Protein AF-A0A8S0VDL9-F1 (afdb_monomer_lite)

pLDDT: mean 71.99, std 11.85, range [47.12, 96.5]

Organism: NCBI:txid158383

Secondary structure (DSSP, 8-state):
--HHHHHHHHHHHHHHTS----HHHHHHHHHHHHHHHHHTS-GGGG-----PPPPTHHHHS--HHHHHHHHHHHHHHHHHHHHHHHHHHHHHHHHHHHSPTTTT--PPPPHHHHHHHHHS----TTT-TTTGGG-B-TTS-B----

Foldseek 3Di:
DPPPVVVVVVVVVVVVVPPPDDPVNVVVVVVVVVVVVVVPPDCVVVCPDDPDPDPVVVVVPCDPVNVVVVVVVVVVVVVVVVVVVVVVVVVVVVCVVPDDPPVPDDDDADPVNVVVVVVPDDDDLCRDPVSQQVDADPVRDRDDDD

Radius of gyration: 50.24 Å; chains: 1; bounding box: 66×42×141 Å

Sequence (146 aa):
MQFFCRTLLQIFRQLHTVSRDGPSDTLKRKISSLEKKRKSKSPRKNQLFVEVPEPGTYLDTATMPMILTAVGVALFAKLLMMLDESKSQEMIERKIKNAPAGQGTVRMLTREEWEEIQEVRPRTPFESKLARPNARIRTGEPLHLT

Structure (mmCIF, N/CA/C/O backbone):
data_AF-A0A8S0VDL9-F1
#
_entry.id   AF-A0A8S0VDL9-F1
#
loop_
_atom_site.group_PDB
_atom_site.id
_atom_site.type_symbol
_atom_site.label_atom_id
_atom_site.label_alt_id
_atom_site.label_comp_id
_atom_site.label_asym_id
_atom_site.label_entity_id
_atom_site.label_seq_id
_atom_site.pdbx_PDB_ins_code
_atom_site.Cartn_x
_atom_site.Cartn_y
_atom_site.Cartn_z
_atom_site.occupancy
_atom_site.B_iso_or_equiv
_atom_site.auth_seq_id
_atom_site.auth_comp_id
_atom_site.auth_asym_id
_atom_site.auth_atom_id
_atom_site.pdbx_PDB_model_num
ATOM 1 N N . MET A 1 1 ? 3.893 21.429 -111.024 1.00 50.75 1 MET A N 1
ATOM 2 C CA . MET A 1 1 ? 3.968 20.328 -110.032 1.00 50.75 1 MET A CA 1
ATOM 3 C C . MET A 1 1 ? 5.058 19.307 -110.405 1.00 50.75 1 MET A C 1
ATOM 5 O O . MET A 1 1 ? 4.749 18.176 -110.734 1.00 50.75 1 MET A O 1
ATOM 9 N N . GLN A 1 2 ? 6.346 19.671 -110.383 1.00 50.22 2 GLN A N 1
ATOM 10 C CA . GLN A 1 2 ? 7.444 18.702 -110.625 1.00 50.22 2 GLN A CA 1
ATOM 11 C C . GLN A 1 2 ? 8.588 1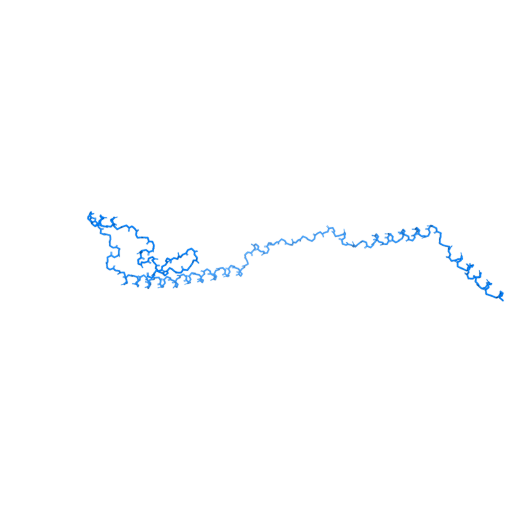8.790 -109.602 1.00 50.22 2 GLN A C 1
ATOM 13 O O . GLN A 1 2 ? 9.364 17.849 -109.471 1.00 50.22 2 GLN A O 1
ATOM 18 N N . PHE A 1 3 ? 8.659 19.865 -108.811 1.00 48.47 3 PHE A N 1
ATOM 19 C CA . PHE A 1 3 ? 9.719 20.041 -107.815 1.00 48.47 3 PHE A CA 1
ATOM 20 C C . PHE A 1 3 ? 9.444 19.337 -106.477 1.00 48.47 3 PHE A C 1
ATOM 22 O O . PHE A 1 3 ? 10.386 18.916 -105.823 1.00 48.47 3 PHE A O 1
ATOM 29 N N . PHE A 1 4 ? 8.181 19.120 -106.094 1.00 51.50 4 PHE A N 1
ATOM 30 C CA . PHE A 1 4 ? 7.845 18.565 -104.772 1.00 51.50 4 PHE A CA 1
ATOM 31 C C . PHE A 1 4 ? 8.066 17.040 -104.660 1.00 51.50 4 PHE A C 1
ATOM 33 O O . PHE A 1 4 ? 8.438 16.537 -103.603 1.00 51.50 4 PHE A O 1
ATOM 40 N N . CYS A 1 5 ? 7.909 16.291 -105.760 1.00 57.47 5 CYS A N 1
ATOM 41 C CA . CYS A 1 5 ? 8.105 14.833 -105.759 1.00 57.47 5 CYS A CA 1
ATOM 42 C C . CYS A 1 5 ? 9.583 14.423 -105.640 1.00 57.47 5 CYS A C 1
ATOM 44 O O . CYS A 1 5 ? 9.886 13.407 -105.019 1.00 57.47 5 CYS A O 1
ATOM 46 N N . ARG A 1 6 ? 10.519 15.212 -106.187 1.00 58.81 6 ARG A N 1
ATOM 47 C CA . ARG A 1 6 ? 11.960 14.910 -106.103 1.00 58.81 6 ARG A CA 1
ATOM 48 C C . ARG A 1 6 ? 12.505 15.054 -104.681 1.00 58.81 6 ARG A C 1
ATOM 50 O O . ARG A 1 6 ? 13.302 14.221 -104.256 1.00 58.81 6 ARG A O 1
ATOM 57 N N . THR A 1 7 ? 12.040 16.056 -103.941 1.00 59.84 7 THR A N 1
ATOM 58 C CA . THR A 1 7 ? 12.491 16.324 -102.568 1.00 59.84 7 THR A CA 1
ATOM 59 C C . THR A 1 7 ? 11.991 15.259 -101.593 1.00 59.84 7 THR A C 1
ATOM 61 O O . THR A 1 7 ? 12.760 14.767 -100.772 1.00 59.84 7 THR A O 1
ATOM 64 N N . LEU A 1 8 ? 10.737 14.814 -101.735 1.00 60.28 8 LEU A N 1
ATOM 65 C CA . LEU A 1 8 ? 10.181 13.726 -100.921 1.00 60.28 8 LEU A CA 1
ATOM 66 C C . LEU A 1 8 ? 10.899 12.387 -101.161 1.00 60.28 8 LEU A C 1
ATOM 68 O O . LEU A 1 8 ? 11.224 11.685 -100.205 1.00 60.28 8 LEU A O 1
ATOM 72 N N . LEU A 1 9 ? 11.234 12.058 -102.413 1.00 60.62 9 LEU A N 1
ATOM 73 C CA . LEU A 1 9 ? 11.978 10.834 -102.746 1.00 60.62 9 LEU A CA 1
ATOM 74 C C . LEU A 1 9 ? 13.421 10.827 -102.203 1.00 60.62 9 LEU A C 1
ATOM 76 O O . LEU A 1 9 ? 13.942 9.761 -101.870 1.00 60.62 9 LEU A O 1
ATOM 80 N N . GLN A 1 10 ? 14.071 11.989 -102.070 1.00 60.38 10 GLN A N 1
ATOM 81 C CA . GLN A 1 10 ? 15.399 12.082 -101.448 1.00 60.38 10 GLN A CA 1
ATOM 82 C C . GLN A 1 10 ? 15.358 11.900 -99.926 1.00 60.38 10 GLN A C 1
ATOM 84 O O . GLN A 1 10 ? 16.234 11.228 -99.380 1.00 60.38 10 GLN A O 1
ATOM 89 N N . ILE A 1 11 ? 14.327 12.420 -99.251 1.00 61.84 11 ILE A N 1
ATOM 90 C CA . ILE A 1 11 ? 14.151 12.256 -97.798 1.00 61.84 11 ILE A CA 1
ATOM 91 C C . ILE A 1 11 ? 13.887 10.784 -97.454 1.00 61.84 11 ILE A C 1
ATOM 93 O O . ILE A 1 11 ? 14.513 10.241 -96.544 1.00 61.84 11 ILE A O 1
ATOM 97 N N . PHE A 1 12 ? 13.048 10.095 -98.236 1.00 59.09 12 PHE A N 1
ATOM 98 C CA . PHE A 1 12 ? 12.828 8.656 -98.059 1.00 59.09 12 PHE A CA 1
ATOM 99 C C . PHE A 1 12 ? 14.113 7.841 -98.272 1.00 59.09 12 PHE A C 1
ATOM 101 O O . PHE A 1 12 ? 14.412 6.958 -97.469 1.00 59.09 12 PHE A O 1
ATOM 108 N N . ARG A 1 13 ? 14.937 8.163 -99.283 1.00 58.22 13 ARG A N 1
ATOM 109 C CA . ARG A 1 13 ? 16.234 7.481 -99.472 1.00 58.22 13 ARG A CA 1
ATOM 110 C C . ARG A 1 13 ? 17.203 7.711 -98.312 1.00 58.22 13 ARG A C 1
ATOM 112 O O . ARG A 1 13 ? 17.914 6.774 -97.967 1.00 58.22 13 ARG A O 1
ATOM 119 N N . GLN A 1 14 ? 17.225 8.892 -97.691 1.00 58.00 14 GLN A N 1
ATOM 120 C CA . GLN A 1 14 ? 18.084 9.129 -96.525 1.00 58.00 14 GLN A CA 1
ATOM 121 C C . GLN A 1 14 ? 17.616 8.357 -95.285 1.00 58.00 14 GLN A C 1
ATOM 123 O O . GLN A 1 14 ? 18.445 7.766 -94.594 1.00 58.00 14 GLN A O 1
ATOM 128 N N . LEU A 1 15 ? 16.307 8.259 -95.042 1.00 52.91 15 LEU A N 1
ATOM 129 C CA . LEU A 1 15 ? 15.773 7.493 -93.908 1.00 52.91 15 LEU A CA 1
ATOM 130 C C . LEU A 1 15 ? 16.071 5.988 -94.020 1.00 52.91 15 LEU A C 1
ATOM 132 O O . LEU A 1 15 ? 16.383 5.347 -93.018 1.00 52.91 15 LEU A O 1
ATOM 136 N N . HIS A 1 16 ? 16.093 5.433 -95.235 1.00 47.12 16 HIS A N 1
ATOM 137 C CA . HIS A 1 16 ? 16.487 4.037 -95.458 1.00 47.12 16 HIS A CA 1
ATOM 138 C C . HIS A 1 16 ? 17.986 3.762 -95.242 1.00 47.12 16 HIS A C 1
ATOM 140 O O . HIS A 1 16 ? 18.362 2.607 -95.060 1.00 47.12 16 HIS A O 1
ATOM 146 N N . THR A 1 17 ? 18.844 4.789 -95.200 1.00 48.72 17 THR A N 1
ATOM 147 C CA . THR A 1 17 ? 20.278 4.617 -94.884 1.00 48.72 17 THR A CA 1
ATOM 148 C C . THR A 1 17 ? 20.595 4.636 -93.386 1.00 48.72 17 THR A C 1
ATOM 150 O O . THR A 1 17 ? 21.709 4.290 -93.002 1.00 48.72 17 THR A O 1
ATOM 153 N N . VAL A 1 18 ? 19.622 4.979 -92.530 1.00 50.47 18 VAL A N 1
ATOM 154 C CA . VAL A 1 18 ? 19.793 5.059 -91.064 1.00 50.47 18 VAL A CA 1
ATOM 155 C C . VAL A 1 18 ? 19.486 3.726 -90.361 1.00 50.47 18 VAL A C 1
ATOM 157 O O . VAL A 1 18 ? 19.891 3.515 -89.221 1.00 50.47 18 VAL A O 1
ATOM 160 N N . SER A 1 19 ? 18.841 2.771 -91.036 1.00 50.22 19 SER A N 1
ATOM 161 C CA . SER A 1 19 ? 18.600 1.431 -90.486 1.00 50.22 19 SER A CA 1
ATOM 162 C C . SER A 1 19 ? 19.747 0.484 -90.848 1.00 50.22 19 SER A C 1
ATOM 164 O O . SER A 1 19 ? 19.644 -0.341 -91.753 1.00 50.22 19 SER A O 1
ATOM 166 N N . ARG A 1 20 ? 20.884 0.636 -90.164 1.00 52.47 20 ARG A N 1
ATOM 167 C CA . ARG A 1 20 ? 22.026 -0.283 -90.285 1.00 52.47 20 ARG A CA 1
ATOM 168 C C . ARG A 1 20 ? 22.544 -0.725 -88.917 1.00 52.47 20 ARG A C 1
ATOM 170 O O . ARG A 1 20 ? 23.744 -0.762 -88.703 1.00 52.47 20 ARG A O 1
ATOM 177 N N . ASP A 1 21 ? 21.635 -1.077 -88.011 1.00 56.00 21 ASP A N 1
ATOM 178 C CA . ASP A 1 21 ? 21.977 -1.870 -86.826 1.00 56.00 21 ASP A CA 1
ATOM 179 C C . ASP A 1 21 ? 21.585 -3.325 -87.095 1.00 56.00 21 ASP A C 1
ATOM 181 O O . ASP A 1 21 ? 20.405 -3.668 -87.200 1.00 56.00 21 ASP A O 1
ATOM 185 N N . GLY A 1 22 ? 22.589 -4.187 -87.255 1.00 61.22 22 GLY A N 1
ATOM 186 C CA . GLY A 1 22 ? 22.376 -5.617 -87.435 1.00 61.22 22 GLY A CA 1
ATOM 187 C C . GLY A 1 22 ? 21.830 -6.265 -86.155 1.00 61.22 22 GLY A C 1
ATOM 188 O O . GLY A 1 22 ? 22.089 -5.787 -85.044 1.00 61.22 22 GLY A O 1
ATOM 189 N N . PRO A 1 23 ? 21.120 -7.404 -86.256 1.00 58.34 23 PRO A N 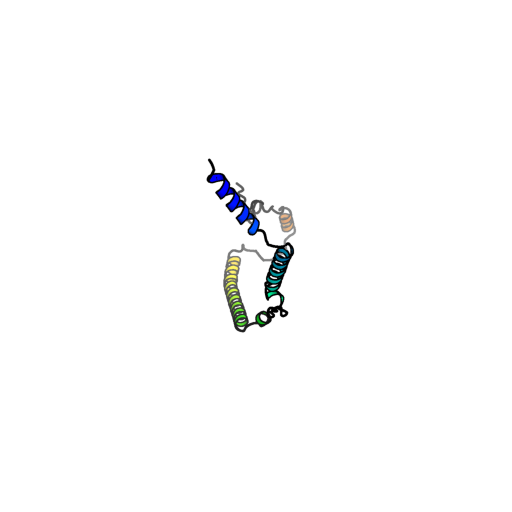1
ATOM 190 C CA . PRO A 1 23 ? 20.592 -8.121 -85.092 1.00 58.34 23 PRO A CA 1
ATOM 191 C C . PRO A 1 23 ? 21.678 -8.486 -84.058 1.00 58.34 23 PRO A C 1
ATOM 193 O O . PRO A 1 23 ? 21.376 -8.607 -82.871 1.00 58.34 23 PRO A O 1
ATOM 196 N N . SER A 1 24 ? 22.953 -8.575 -84.464 1.00 66.06 24 SER A N 1
ATOM 197 C CA . SER A 1 24 ? 24.092 -8.809 -83.566 1.00 66.06 24 SER A CA 1
ATOM 198 C C . SER A 1 24 ? 24.391 -7.650 -82.617 1.00 66.06 24 SER A C 1
ATOM 200 O O . SER A 1 24 ? 24.791 -7.885 -81.476 1.00 66.06 24 SER A O 1
ATOM 202 N N . ASP A 1 25 ? 24.213 -6.405 -83.053 1.00 71.06 25 ASP A N 1
ATOM 203 C CA . ASP A 1 25 ? 24.665 -5.239 -82.287 1.00 71.06 25 ASP A CA 1
ATOM 204 C C . ASP A 1 25 ? 23.659 -4.877 -81.197 1.00 71.06 25 ASP A C 1
ATOM 206 O O . ASP A 1 25 ? 24.035 -4.545 -80.068 1.00 71.06 25 ASP A O 1
ATOM 210 N N . THR A 1 26 ? 22.371 -5.107 -81.466 1.00 76.00 26 THR A N 1
ATOM 211 C CA . THR A 1 26 ? 21.320 -5.048 -80.443 1.00 76.00 26 THR A CA 1
ATOM 212 C C . THR A 1 26 ? 21.533 -6.105 -79.351 1.00 76.00 26 THR A C 1
ATOM 214 O O . THR A 1 26 ? 21.381 -5.805 -78.163 1.00 76.00 26 THR A O 1
ATOM 217 N N . LEU A 1 27 ? 21.972 -7.316 -79.721 1.00 76.81 27 LEU A N 1
ATOM 218 C CA . LEU A 1 27 ? 22.275 -8.393 -78.779 1.00 76.81 27 LEU A CA 1
ATOM 219 C C . LEU A 1 27 ? 23.502 -8.058 -77.918 1.00 76.81 27 LEU A C 1
ATOM 221 O O . LEU A 1 27 ? 23.435 -8.152 -76.691 1.00 76.81 27 LEU A O 1
ATOM 225 N N . LYS A 1 28 ? 24.595 -7.582 -78.531 1.00 80.00 28 LYS A N 1
ATOM 226 C CA . LYS A 1 28 ? 25.804 -7.123 -77.818 1.00 80.00 28 LYS A CA 1
ATOM 227 C C . LYS A 1 28 ? 25.491 -5.986 -76.841 1.00 80.00 28 LYS A C 1
ATOM 229 O O . LYS A 1 28 ? 25.976 -5.972 -75.704 1.00 80.00 28 LYS A O 1
ATOM 234 N N . ARG A 1 29 ? 24.612 -5.059 -77.234 1.00 81.00 29 ARG A N 1
ATOM 235 C CA . ARG A 1 29 ? 24.129 -3.978 -76.364 1.00 81.00 29 ARG A CA 1
ATOM 236 C C . ARG A 1 29 ? 23.306 -4.502 -75.182 1.00 81.00 29 ARG A C 1
ATOM 238 O O . ARG A 1 29 ? 23.459 -4.010 -74.064 1.00 81.00 29 ARG A O 1
ATOM 245 N N . LYS A 1 30 ? 22.481 -5.537 -75.376 1.00 82.81 30 LYS A N 1
ATOM 246 C CA . LYS A 1 30 ? 21.750 -6.174 -74.268 1.00 82.81 30 LYS A CA 1
ATOM 247 C C . LYS A 1 30 ? 22.674 -6.940 -73.323 1.00 82.81 30 LYS A C 1
ATOM 249 O O . LYS A 1 30 ? 22.539 -6.771 -72.112 1.00 82.81 30 LYS A O 1
ATOM 254 N N . ILE A 1 31 ? 23.641 -7.695 -73.846 1.00 84.88 31 ILE A N 1
ATOM 255 C CA . ILE A 1 31 ? 24.620 -8.440 -73.036 1.00 84.88 31 ILE A CA 1
ATOM 256 C C . ILE A 1 31 ? 25.424 -7.481 -72.149 1.00 84.88 31 ILE A C 1
ATOM 258 O O . ILE A 1 31 ? 25.465 -7.664 -70.934 1.00 84.88 31 ILE A O 1
ATOM 262 N N . SER A 1 32 ? 25.962 -6.396 -72.715 1.00 79.56 32 SER A N 1
ATOM 263 C CA . SER A 1 32 ? 26.704 -5.387 -71.941 1.00 79.56 32 SER A CA 1
ATOM 264 C C . SER A 1 32 ? 25.840 -4.676 -70.887 1.00 79.56 32 SER A C 1
ATOM 266 O O . SER A 1 32 ? 26.316 -4.385 -69.787 1.00 79.56 32 SER A O 1
ATOM 268 N N . SER A 1 33 ? 24.551 -4.440 -71.161 1.00 78.06 33 SER A N 1
ATOM 269 C CA . SER A 1 33 ? 23.625 -3.882 -70.163 1.00 78.06 33 SER A CA 1
ATOM 270 C C . SER A 1 33 ? 23.351 -4.840 -68.994 1.00 78.06 33 SER A C 1
ATOM 272 O O . SER A 1 33 ? 23.277 -4.406 -67.841 1.00 78.06 33 SER A O 1
ATOM 274 N N . LEU A 1 34 ? 23.243 -6.144 -69.271 1.00 81.12 34 LEU A N 1
ATOM 275 C CA . LEU A 1 34 ? 23.039 -7.176 -68.255 1.00 81.12 34 LEU A CA 1
ATOM 276 C C . LEU A 1 34 ? 24.303 -7.383 -67.419 1.00 81.12 34 LEU A C 1
ATOM 278 O O . LEU A 1 34 ? 24.214 -7.525 -66.200 1.00 81.12 34 LEU A O 1
ATOM 282 N N . GLU A 1 35 ? 25.478 -7.326 -68.045 1.00 77.00 35 GLU A N 1
ATOM 283 C CA . GLU A 1 35 ? 26.761 -7.415 -67.353 1.00 77.00 35 GLU A CA 1
ATOM 284 C C . GLU A 1 35 ? 26.984 -6.219 -66.413 1.00 77.00 35 GLU A C 1
ATOM 286 O O . GLU A 1 35 ? 27.361 -6.410 -65.256 1.00 77.00 35 GLU A O 1
ATOM 291 N N . LYS A 1 36 ? 26.652 -4.992 -66.845 1.00 77.69 36 LYS A N 1
ATOM 292 C CA . LYS A 1 36 ? 26.689 -3.796 -65.981 1.00 77.69 36 LYS A CA 1
ATOM 293 C C . LYS A 1 36 ? 25.736 -3.907 -64.787 1.00 77.69 36 LYS A C 1
ATOM 295 O O . LYS A 1 36 ? 26.145 -3.622 -63.665 1.00 77.69 36 LYS A O 1
ATOM 300 N N . LYS A 1 37 ? 24.504 -4.391 -64.994 1.00 73.62 37 LYS A N 1
ATOM 301 C CA . LYS A 1 37 ? 23.545 -4.646 -63.898 1.00 73.62 37 LYS A CA 1
ATOM 302 C C . LYS A 1 37 ? 24.013 -5.743 -62.940 1.00 73.62 37 LYS A C 1
ATOM 304 O O . LYS A 1 37 ? 23.700 -5.703 -61.753 1.00 73.62 37 LYS A O 1
ATOM 309 N N . ARG A 1 38 ? 24.757 -6.738 -63.437 1.00 66.69 38 ARG A N 1
ATOM 310 C CA . ARG A 1 38 ? 25.339 -7.797 -62.602 1.00 66.69 38 ARG A CA 1
ATOM 311 C C . ARG A 1 38 ? 26.506 -7.264 -61.764 1.00 66.69 38 ARG A C 1
ATOM 313 O O . ARG A 1 38 ? 26.584 -7.611 -60.591 1.00 66.69 38 ARG A O 1
ATOM 320 N N . LYS A 1 39 ? 27.344 -6.384 -62.327 1.00 64.69 39 LYS A N 1
ATOM 321 C CA . LYS A 1 39 ? 28.452 -5.712 -61.620 1.00 64.69 39 LYS A CA 1
ATOM 322 C C . LYS A 1 39 ? 27.981 -4.656 -60.610 1.00 64.69 39 LYS A C 1
ATOM 324 O O . LYS A 1 39 ? 28.685 -4.407 -59.643 1.00 64.69 39 LYS A O 1
ATOM 329 N N . SER A 1 40 ? 26.786 -4.082 -60.779 1.00 61.03 40 SER A N 1
ATOM 330 C CA . SER A 1 40 ? 26.204 -3.116 -59.831 1.00 61.03 40 SER A CA 1
ATOM 331 C C . SER A 1 40 ? 25.437 -3.753 -58.662 1.00 61.03 40 SER A C 1
ATOM 333 O O . SER A 1 40 ? 24.796 -3.032 -57.895 1.00 61.03 40 SER A O 1
ATOM 335 N N . LYS A 1 41 ? 25.440 -5.089 -58.510 1.00 60.22 41 LYS A N 1
ATOM 336 C CA . LYS A 1 41 ? 24.900 -5.722 -57.297 1.00 60.22 41 LYS A CA 1
ATOM 337 C C . LYS A 1 41 ? 25.786 -5.324 -56.114 1.00 60.22 41 LYS A C 1
ATOM 339 O O . LYS A 1 41 ? 26.965 -5.642 -56.073 1.00 60.22 41 LYS A O 1
ATOM 344 N N . SER A 1 42 ? 25.175 -4.596 -55.185 1.00 56.31 42 SER A N 1
ATOM 345 C CA . SER A 1 42 ? 25.785 -3.935 -54.031 1.00 56.31 42 SER A CA 1
ATOM 346 C C . SER A 1 42 ? 26.809 -4.791 -53.262 1.00 56.31 42 SER A C 1
ATOM 348 O O . SER A 1 42 ? 26.510 -5.958 -52.982 1.00 56.31 42 SER A O 1
ATOM 350 N N . PRO A 1 43 ? 27.914 -4.195 -52.768 1.00 59.81 43 PRO A N 1
ATOM 351 C CA . PRO A 1 43 ? 28.919 -4.869 -51.934 1.00 59.81 43 PRO A CA 1
ATOM 352 C C . PRO A 1 43 ? 28.374 -5.380 -50.588 1.00 59.81 43 PRO A C 1
ATOM 354 O O . PRO A 1 43 ? 29.034 -6.174 -49.926 1.00 59.81 43 PRO A O 1
ATOM 357 N N . ARG A 1 44 ? 27.140 -5.008 -50.208 1.00 56.34 44 ARG A N 1
ATOM 358 C CA . ARG A 1 44 ? 26.422 -5.520 -49.023 1.00 56.34 44 ARG A CA 1
ATOM 359 C C . ARG A 1 44 ? 26.322 -7.047 -48.951 1.00 56.34 44 ARG A C 1
ATOM 361 O O . ARG A 1 44 ? 26.132 -7.575 -47.868 1.00 56.34 44 ARG A O 1
ATOM 368 N N . LYS A 1 45 ? 26.439 -7.762 -50.076 1.00 56.03 45 LYS A N 1
ATOM 369 C CA . LYS A 1 45 ? 26.398 -9.237 -50.093 1.00 56.03 45 LYS A CA 1
ATOM 370 C C . LYS A 1 45 ? 27.745 -9.905 -49.790 1.00 56.03 45 LYS A C 1
ATOM 372 O O . LYS A 1 45 ? 27.774 -11.120 -49.660 1.00 56.03 45 LYS A O 1
ATOM 377 N N . ASN A 1 46 ? 28.821 -9.126 -49.657 1.00 54.81 46 ASN A N 1
ATOM 378 C CA . ASN A 1 46 ? 30.168 -9.610 -49.333 1.00 54.81 46 ASN A CA 1
ATOM 379 C C . ASN A 1 46 ? 30.563 -9.330 -47.871 1.00 54.81 46 ASN A C 1
ATOM 381 O O . ASN A 1 46 ? 31.740 -9.399 -47.528 1.00 54.81 46 ASN A O 1
ATOM 385 N N . GLN A 1 47 ? 29.605 -9.000 -47.002 1.00 62.31 47 GLN A N 1
ATOM 386 C CA . GLN A 1 47 ? 29.852 -8.919 -45.564 1.00 62.31 47 GLN A CA 1
ATOM 387 C C . GLN A 1 47 ? 29.757 -10.337 -44.985 1.00 62.31 47 GLN A C 1
ATOM 389 O O . GLN A 1 47 ? 28.694 -10.789 -44.580 1.00 62.31 47 GLN A O 1
ATOM 394 N N . LEU A 1 48 ? 30.878 -11.063 -45.021 1.00 61.34 48 LEU A N 1
ATOM 395 C CA . LEU A 1 48 ? 31.046 -12.379 -44.382 1.00 61.34 48 LEU A CA 1
ATOM 396 C C . LEU A 1 48 ? 31.083 -12.298 -42.845 1.00 61.34 48 LEU A C 1
ATOM 398 O O . LEU A 1 48 ? 31.048 -13.325 -42.176 1.00 61.34 48 LEU A O 1
ATOM 402 N N . PHE A 1 49 ? 31.119 -11.087 -42.292 1.00 63.66 49 PHE A N 1
ATOM 403 C CA . PHE A 1 49 ? 31.026 -10.830 -40.863 1.00 63.66 49 PHE A CA 1
ATOM 404 C C . PHE A 1 49 ? 29.654 -10.233 -40.570 1.00 63.66 49 PHE A C 1
ATOM 406 O O . PHE A 1 49 ? 29.373 -9.087 -40.920 1.00 63.66 49 PHE A O 1
ATOM 413 N N . VAL A 1 50 ? 28.786 -11.045 -39.969 1.00 70.75 50 VAL A N 1
ATOM 414 C CA . VAL A 1 50 ? 27.593 -10.551 -39.281 1.00 70.75 50 VAL A CA 1
ATOM 415 C C . VAL A 1 50 ? 28.095 -9.886 -38.005 1.00 70.75 50 VAL A C 1
ATOM 417 O O . VAL A 1 50 ? 28.773 -10.532 -37.209 1.00 70.75 50 VAL A O 1
ATOM 420 N N . GLU A 1 51 ? 27.815 -8.598 -37.839 1.00 65.88 51 GLU A N 1
ATOM 421 C CA . GLU A 1 51 ? 28.104 -7.864 -36.608 1.00 65.88 51 GLU A CA 1
ATOM 422 C C . GLU A 1 51 ? 27.289 -8.508 -35.480 1.00 65.88 51 GLU A C 1
ATOM 424 O O . GLU A 1 51 ? 26.060 -8.419 -35.447 1.00 65.88 51 GLU A O 1
ATOM 429 N N . VAL A 1 52 ? 27.966 -9.280 -34.628 1.00 69.69 52 VAL A N 1
ATOM 430 C CA . VAL A 1 52 ? 27.338 -9.923 -33.475 1.00 69.69 52 VAL A CA 1
ATOM 431 C C . VAL A 1 52 ? 27.117 -8.829 -32.433 1.00 69.69 52 VAL A C 1
ATOM 433 O O . VAL A 1 52 ? 28.096 -8.191 -32.043 1.00 69.69 52 VAL A O 1
ATOM 436 N N . PRO A 1 53 ? 25.870 -8.583 -31.992 1.00 72.25 53 PRO A N 1
ATOM 437 C CA . PRO A 1 53 ? 25.614 -7.604 -30.946 1.00 72.25 53 PRO A CA 1
ATOM 438 C C . PRO A 1 53 ? 26.376 -8.012 -29.685 1.00 72.25 53 PRO A C 1
ATOM 440 O O . PRO A 1 53 ? 26.336 -9.179 -29.287 1.00 72.25 53 PRO A O 1
ATOM 443 N N . GLU A 1 54 ? 27.092 -7.059 -29.085 1.00 71.00 54 GLU A N 1
ATOM 444 C CA . GLU A 1 54 ? 27.850 -7.308 -27.862 1.00 71.00 54 GLU A CA 1
ATOM 445 C C . GLU A 1 54 ? 26.927 -7.907 -26.788 1.00 71.00 54 GLU A C 1
ATOM 447 O O . GLU A 1 54 ? 25.796 -7.433 -26.610 1.00 71.00 54 GLU A O 1
ATOM 452 N N . PRO A 1 55 ? 27.355 -8.977 -26.093 1.00 69.00 55 PRO A N 1
ATOM 453 C CA . PRO A 1 55 ? 26.525 -9.603 -25.079 1.00 69.00 55 PRO A CA 1
ATOM 454 C C . PRO A 1 55 ? 26.255 -8.585 -23.966 1.00 69.00 55 PRO A C 1
ATOM 456 O O . PRO A 1 55 ? 27.162 -7.883 -23.526 1.00 69.00 55 PRO A O 1
ATOM 459 N N . GLY A 1 56 ? 25.011 -8.515 -23.489 1.00 65.69 56 GLY A N 1
ATOM 460 C CA . GLY A 1 56 ? 24.564 -7.596 -22.435 1.00 65.69 56 GLY A CA 1
ATOM 461 C C . GLY A 1 56 ? 25.162 -7.860 -21.047 1.00 65.69 56 GLY A C 1
ATOM 462 O O . GLY A 1 56 ? 24.525 -7.538 -20.054 1.00 65.69 56 GLY A O 1
ATOM 463 N N . THR A 1 57 ? 26.373 -8.414 -20.952 1.00 62.66 57 THR A N 1
ATOM 464 C CA . THR A 1 57 ? 27.112 -8.690 -19.707 1.00 62.66 57 THR A CA 1
ATOM 465 C C . THR A 1 57 ? 27.345 -7.436 -18.860 1.00 62.66 57 THR A C 1
ATOM 467 O O . THR A 1 57 ? 27.550 -7.533 -17.650 1.00 62.66 57 THR A O 1
ATOM 470 N N . TYR A 1 58 ? 27.253 -6.246 -19.464 1.00 59.84 58 TYR A N 1
ATOM 471 C CA . TYR A 1 58 ? 27.211 -4.969 -18.749 1.00 59.84 58 TYR A CA 1
ATOM 472 C C . TYR A 1 58 ? 25.972 -4.823 -17.843 1.00 59.84 58 TYR A C 1
ATOM 474 O O . TYR A 1 58 ? 26.062 -4.203 -16.787 1.00 59.84 58 TYR A O 1
ATOM 482 N N . LEU A 1 59 ? 24.834 -5.419 -18.217 1.00 62.16 59 LEU A N 1
ATOM 483 C CA . LEU A 1 59 ? 23.596 -5.399 -17.428 1.00 62.16 59 LEU A CA 1
ATOM 484 C C . LEU A 1 59 ? 23.612 -6.414 -16.275 1.00 62.16 59 LEU A C 1
ATOM 486 O O . LEU A 1 59 ? 22.923 -6.204 -15.280 1.00 62.16 59 LEU A O 1
ATOM 490 N N . ASP A 1 60 ? 24.419 -7.473 -16.381 1.00 60.78 60 ASP A N 1
ATOM 491 C CA . ASP A 1 60 ? 24.544 -8.509 -15.343 1.00 60.78 60 ASP A CA 1
ATOM 492 C C . ASP A 1 60 ? 25.503 -8.111 -14.208 1.00 60.78 60 ASP A C 1
ATOM 494 O O . ASP A 1 60 ? 25.536 -8.744 -13.151 1.00 60.78 60 ASP A O 1
ATOM 498 N N . THR A 1 61 ? 26.278 -7.037 -14.387 1.00 68.50 61 THR A N 1
ATOM 499 C CA . THR A 1 61 ? 27.155 -6.516 -13.336 1.00 68.50 61 THR A CA 1
ATOM 500 C C . THR A 1 61 ? 26.399 -5.476 -12.526 1.00 68.50 61 THR A C 1
ATOM 502 O O . THR A 1 61 ? 26.222 -4.341 -12.972 1.00 68.50 61 THR A O 1
ATOM 505 N N . ALA A 1 62 ? 25.977 -5.848 -11.313 1.00 73.56 62 ALA A N 1
ATOM 506 C CA . ALA A 1 62 ? 25.363 -4.919 -10.374 1.00 73.56 62 ALA A CA 1
ATOM 507 C C . ALA A 1 62 ? 26.287 -3.712 -10.150 1.00 73.56 62 ALA A C 1
ATOM 509 O O . ALA A 1 62 ? 27.283 -3.784 -9.430 1.00 73.56 62 ALA A O 1
ATOM 510 N N . THR A 1 63 ? 25.986 -2.599 -10.817 1.00 74.94 63 THR A N 1
ATOM 511 C CA . THR A 1 63 ? 26.849 -1.421 -10.796 1.00 74.94 63 THR A CA 1
ATOM 512 C C . THR A 1 63 ? 26.800 -0.821 -9.388 1.00 74.94 63 THR A C 1
ATOM 514 O O . THR A 1 63 ? 25.726 -0.725 -8.798 1.00 74.94 63 THR A O 1
ATOM 517 N N . MET A 1 64 ? 27.936 -0.376 -8.842 1.00 79.94 64 MET A N 1
ATOM 518 C CA . MET A 1 64 ? 28.019 0.318 -7.541 1.00 79.94 64 MET A CA 1
ATOM 519 C C . MET A 1 64 ? 26.879 1.331 -7.260 1.00 79.94 64 MET A C 1
ATOM 521 O O . MET A 1 64 ? 26.324 1.291 -6.160 1.00 79.94 64 MET A O 1
ATOM 525 N N . PRO A 1 65 ? 26.455 2.199 -8.209 1.00 84.62 65 PRO A N 1
ATOM 526 C CA . PRO A 1 65 ? 25.301 3.077 -8.003 1.00 84.62 65 PRO A CA 1
ATOM 527 C C . PRO A 1 65 ? 23.984 2.326 -7.777 1.00 84.62 65 PRO A C 1
ATOM 529 O O . PRO A 1 65 ? 23.189 2.755 -6.949 1.00 84.62 65 PRO A O 1
ATOM 532 N N . MET A 1 66 ? 23.750 1.194 -8.444 1.00 88.56 66 MET A N 1
ATOM 533 C CA . MET A 1 66 ? 22.541 0.387 -8.252 1.00 88.56 66 MET A CA 1
ATOM 534 C C . MET A 1 66 ? 22.478 -0.172 -6.826 1.00 88.56 66 MET A C 1
ATOM 536 O O . MET A 1 66 ? 21.446 -0.068 -6.164 1.00 88.56 66 MET A O 1
ATOM 540 N N . ILE A 1 67 ? 23.601 -0.678 -6.311 1.00 87.25 67 ILE A N 1
ATOM 541 C CA . ILE A 1 67 ? 23.695 -1.160 -4.926 1.00 87.25 67 ILE A CA 1
ATOM 542 C C . ILE A 1 67 ? 23.433 -0.009 -3.947 1.00 87.25 67 ILE A C 1
ATOM 544 O O . ILE A 1 67 ? 22.637 -0.158 -3.021 1.00 87.25 67 ILE A O 1
ATOM 548 N N . LEU A 1 68 ? 24.029 1.164 -4.184 1.00 92.25 68 LEU A N 1
ATOM 549 C CA . LEU A 1 68 ? 23.811 2.349 -3.352 1.00 92.25 68 LEU A CA 1
ATOM 550 C C . LEU A 1 68 ? 22.335 2.775 -3.341 1.00 92.25 68 LEU A C 1
ATOM 552 O O . LEU A 1 68 ? 21.785 3.057 -2.277 1.00 92.25 68 LEU A O 1
ATOM 556 N N . THR A 1 69 ? 21.675 2.774 -4.504 1.00 93.88 69 THR A N 1
ATOM 557 C CA . THR A 1 69 ? 20.241 3.087 -4.591 1.00 93.88 69 THR A CA 1
ATOM 558 C C . THR A 1 69 ? 19.388 2.061 -3.855 1.00 93.88 69 THR A C 1
ATOM 560 O O . THR A 1 69 ? 18.485 2.453 -3.121 1.00 93.88 69 THR A O 1
ATOM 563 N N . ALA A 1 70 ? 19.699 0.766 -3.966 1.00 93.25 70 ALA A N 1
ATOM 564 C CA . ALA A 1 70 ? 18.969 -0.285 -3.264 1.00 93.25 70 ALA A CA 1
ATOM 565 C C . ALA A 1 70 ? 19.096 -0.142 -1.739 1.00 93.25 70 ALA A C 1
ATOM 567 O O . ALA A 1 70 ? 18.093 -0.215 -1.029 1.00 93.25 70 ALA A O 1
ATOM 568 N N . VAL A 1 71 ? 20.303 0.137 -1.234 1.00 95.94 71 VAL A N 1
ATOM 569 C CA . VAL A 1 71 ? 20.537 0.403 0.195 1.00 95.94 71 VAL A CA 1
ATOM 570 C C . VAL A 1 71 ? 19.786 1.659 0.648 1.00 95.94 71 VAL A C 1
ATOM 572 O O . VAL A 1 71 ? 19.129 1.636 1.689 1.00 95.94 71 VAL A O 1
ATOM 575 N N . GLY A 1 72 ? 19.817 2.733 -0.146 1.00 96.50 72 GLY A N 1
ATOM 576 C CA . GLY A 1 72 ? 19.082 3.966 0.143 1.00 96.50 72 GLY A CA 1
ATOM 577 C C . GLY A 1 72 ? 17.570 3.747 0.234 1.00 96.50 72 GLY A C 1
ATOM 578 O O . GLY A 1 72 ? 16.943 4.174 1.204 1.00 96.50 72 GLY A O 1
ATOM 579 N N . VAL A 1 73 ? 16.987 3.020 -0.724 1.00 96.19 73 VAL A N 1
ATOM 580 C CA . VAL A 1 73 ? 15.557 2.672 -0.724 1.00 96.19 73 VAL A CA 1
ATOM 581 C C . VAL A 1 73 ? 15.206 1.783 0.469 1.00 96.19 73 VAL A C 1
ATOM 583 O O . VAL A 1 73 ? 14.188 2.018 1.116 1.00 96.19 73 VAL A O 1
ATOM 586 N N . ALA A 1 74 ? 16.047 0.803 0.807 1.00 95.88 74 ALA A N 1
ATOM 587 C CA . ALA A 1 74 ? 15.812 -0.083 1.945 1.00 95.88 74 ALA A CA 1
ATOM 588 C C . ALA A 1 74 ? 15.798 0.679 3.281 1.00 95.88 74 ALA A C 1
ATOM 590 O O . ALA A 1 74 ? 14.892 0.482 4.095 1.00 95.88 74 ALA A O 1
ATOM 591 N N . LEU A 1 75 ? 16.758 1.584 3.498 1.00 95.94 75 LEU A N 1
ATOM 592 C CA . LEU A 1 75 ? 16.793 2.431 4.693 1.00 95.94 75 LEU A CA 1
ATOM 593 C C . LEU A 1 75 ? 15.600 3.390 4.739 1.00 95.94 75 LEU A C 1
ATOM 595 O O . LEU A 1 75 ? 14.969 3.536 5.785 1.00 95.94 75 LEU A O 1
ATOM 599 N N . PHE A 1 76 ? 15.242 3.997 3.607 1.00 94.50 76 PHE A N 1
ATOM 600 C CA . PHE A 1 76 ? 14.091 4.890 3.519 1.00 94.50 76 PHE A CA 1
ATOM 601 C C . PHE A 1 76 ? 12.776 4.165 3.833 1.00 94.50 76 PHE A C 1
ATOM 603 O O . PHE A 1 76 ? 11.994 4.630 4.661 1.00 94.50 76 PHE A O 1
ATOM 610 N N . ALA A 1 77 ? 12.561 2.983 3.252 1.00 94.56 77 ALA A N 1
ATOM 611 C CA . ALA A 1 77 ? 11.402 2.146 3.546 1.00 94.56 77 ALA A CA 1
ATOM 612 C C . ALA A 1 77 ? 11.358 1.728 5.025 1.00 94.56 77 ALA A C 1
ATOM 614 O O . ALA A 1 77 ? 10.296 1.778 5.643 1.00 94.56 77 ALA A O 1
ATOM 615 N N . LYS A 1 78 ? 12.507 1.380 5.622 1.00 93.38 78 LYS A N 1
ATOM 616 C CA . LYS A 1 78 ? 12.601 1.047 7.052 1.00 93.38 78 LYS A CA 1
ATOM 617 C C . LYS A 1 78 ? 12.179 2.221 7.939 1.00 93.38 78 LYS A C 1
ATOM 619 O O . LYS A 1 78 ? 11.442 2.016 8.900 1.00 93.38 78 LYS A O 1
ATOM 624 N N . LEU A 1 79 ? 12.611 3.438 7.608 1.00 91.25 79 LEU A N 1
ATOM 625 C CA . LEU A 1 79 ? 12.217 4.650 8.330 1.00 91.25 79 LEU A CA 1
ATOM 626 C C . LEU A 1 79 ? 10.724 4.954 8.167 1.00 91.25 79 LEU A C 1
ATOM 628 O O . LEU A 1 79 ? 10.068 5.300 9.146 1.00 91.25 79 LEU A O 1
ATOM 632 N N . LEU A 1 80 ? 10.167 4.774 6.965 1.00 89.19 80 LEU A N 1
ATOM 633 C CA . LEU A 1 80 ? 8.727 4.924 6.735 1.00 89.19 80 LEU A CA 1
ATOM 634 C C . LEU A 1 80 ? 7.906 3.906 7.535 1.00 89.19 80 LEU A C 1
ATOM 636 O O . LEU A 1 80 ? 6.898 4.279 8.125 1.00 89.19 80 LEU A O 1
ATOM 640 N N . MET A 1 81 ? 8.357 2.652 7.616 1.00 84.44 81 MET A N 1
ATOM 641 C CA . MET A 1 81 ? 7.715 1.641 8.463 1.00 84.44 81 MET A CA 1
ATOM 642 C C . MET A 1 81 ? 7.766 2.023 9.948 1.00 84.44 81 MET A C 1
ATOM 644 O O . MET A 1 81 ? 6.779 1.858 10.654 1.00 84.44 81 MET A O 1
ATOM 648 N N . MET A 1 82 ? 8.880 2.587 10.427 1.00 85.81 82 MET A N 1
ATOM 649 C CA . MET A 1 82 ? 8.961 3.086 11.807 1.00 85.81 82 MET A CA 1
ATOM 650 C C . MET A 1 82 ? 8.040 4.286 12.067 1.00 85.81 82 MET A C 1
ATOM 652 O O . MET A 1 82 ? 7.496 4.415 13.161 1.00 85.81 82 MET A O 1
ATOM 656 N N . LEU A 1 83 ? 7.855 5.165 11.078 1.00 75.81 83 LEU A N 1
ATOM 657 C CA . LEU A 1 83 ? 6.918 6.289 11.164 1.00 75.81 83 LEU A CA 1
ATOM 658 C C . LEU A 1 83 ? 5.450 5.846 11.179 1.00 75.81 83 LEU A C 1
ATOM 660 O O . LEU A 1 83 ? 4.614 6.556 11.731 1.00 75.81 83 LEU A O 1
ATOM 664 N N . ASP A 1 84 ? 5.119 4.708 10.571 1.00 71.88 84 ASP A N 1
ATOM 665 C CA . ASP A 1 84 ? 3.769 4.144 10.653 1.00 71.88 84 ASP A CA 1
ATOM 666 C C . ASP A 1 84 ? 3.525 3.475 12.018 1.00 71.88 84 ASP A C 1
ATOM 668 O O . ASP A 1 84 ? 2.466 3.643 12.623 1.00 71.88 84 ASP A O 1
ATOM 672 N N . GLU A 1 85 ? 4.546 2.815 12.573 1.00 65.69 85 GLU A N 1
ATOM 673 C CA . GLU A 1 85 ? 4.492 2.207 13.910 1.00 65.69 85 GLU A CA 1
ATOM 674 C C . GLU A 1 85 ? 4.238 3.236 15.028 1.00 65.69 85 GLU A C 1
ATOM 676 O O . GLU A 1 85 ? 3.545 2.943 15.998 1.00 65.69 85 GLU A O 1
ATOM 681 N N . SER A 1 86 ? 4.718 4.479 14.899 1.00 64.69 86 SER A N 1
ATOM 682 C CA . SER A 1 86 ? 4.397 5.519 15.891 1.00 64.69 86 SER A CA 1
ATOM 683 C C . SER A 1 86 ? 2.915 5.916 15.871 1.00 64.69 86 SER A C 1
ATOM 685 O O . SER A 1 86 ? 2.320 6.165 16.919 1.00 64.69 86 SER A O 1
ATOM 687 N N . LYS A 1 87 ? 2.277 5.909 14.695 1.00 71.81 87 LYS A N 1
ATOM 688 C CA . LYS A 1 87 ? 0.835 6.165 14.562 1.00 71.81 87 LYS A CA 1
ATOM 689 C C . LYS A 1 87 ? -0.006 4.964 14.978 1.00 71.81 87 LYS A C 1
ATOM 691 O O . LYS A 1 87 ? -1.133 5.152 15.442 1.00 71.81 87 LYS A O 1
ATOM 696 N N . SER A 1 88 ? 0.514 3.746 14.816 1.00 70.88 88 SER A N 1
ATOM 697 C CA . SER A 1 88 ? -0.177 2.511 15.197 1.00 70.88 88 SER A CA 1
ATOM 698 C C . SER A 1 88 ? -0.520 2.526 16.693 1.00 70.88 88 SER A C 1
ATOM 700 O O . SER A 1 88 ? -1.662 2.244 17.058 1.00 70.88 88 SER A O 1
ATOM 702 N N . GLN A 1 89 ? 0.415 2.967 17.542 1.00 73.50 89 GLN A N 1
ATOM 703 C CA . GLN A 1 89 ? 0.230 3.050 18.991 1.00 73.50 89 GLN A CA 1
ATOM 704 C C . GLN A 1 89 ? -0.850 4.065 19.370 1.00 73.50 89 GLN A C 1
ATOM 706 O O . GLN A 1 89 ? -1.787 3.715 20.085 1.00 73.50 89 GLN A O 1
ATOM 711 N N . GLU A 1 90 ? -0.809 5.278 18.811 1.00 77.81 90 GLU A N 1
ATOM 712 C CA . GLU A 1 90 ? -1.864 6.275 19.039 1.00 77.81 90 GLU A CA 1
ATOM 713 C C . GLU A 1 90 ? -3.242 5.775 18.581 1.00 77.81 90 GLU A C 1
ATOM 715 O O . GLU A 1 90 ? -4.261 6.020 19.229 1.00 77.81 90 GLU A O 1
ATOM 720 N N . MET A 1 91 ? -3.298 5.063 17.453 1.00 79.19 91 MET A N 1
ATOM 721 C CA . MET A 1 91 ? -4.533 4.477 16.934 1.00 79.19 91 MET A CA 1
ATOM 722 C C . MET A 1 91 ? -5.048 3.352 17.833 1.00 79.19 91 MET A C 1
ATOM 724 O O . MET A 1 91 ? -6.259 3.248 18.038 1.00 79.19 91 MET A O 1
ATOM 728 N N . ILE A 1 92 ? -4.159 2.525 18.384 1.00 80.88 92 ILE A N 1
ATOM 729 C CA . ILE A 1 92 ? -4.495 1.479 19.356 1.00 80.88 92 ILE A CA 1
ATOM 730 C C . ILE A 1 92 ? -5.019 2.115 20.644 1.00 80.88 92 ILE A C 1
ATOM 732 O O . ILE A 1 92 ? -6.085 1.726 21.110 1.00 80.88 92 ILE A O 1
ATOM 736 N N . GLU A 1 93 ? -4.362 3.146 21.172 1.00 81.06 93 GLU A N 1
ATOM 737 C CA . GLU A 1 93 ? -4.831 3.867 22.358 1.00 81.06 93 GLU A CA 1
ATOM 738 C C . GLU A 1 93 ? -6.203 4.510 22.142 1.00 81.06 93 GLU A C 1
ATOM 740 O O . GLU A 1 93 ? -7.081 4.415 23.000 1.00 81.06 93 GLU A O 1
ATOM 745 N N . ARG A 1 94 ? -6.428 5.135 20.981 1.00 83.31 94 ARG A N 1
ATOM 746 C CA . ARG A 1 94 ? -7.741 5.686 20.614 1.00 83.31 94 ARG A CA 1
ATOM 747 C C . ARG A 1 94 ? -8.797 4.590 20.508 1.00 83.31 94 ARG A C 1
ATOM 749 O O . ARG A 1 94 ? -9.921 4.793 20.954 1.00 83.31 94 ARG A O 1
ATOM 756 N N . LYS A 1 95 ? -8.451 3.427 19.947 1.00 80.12 95 LYS A N 1
ATOM 757 C CA . LYS A 1 95 ? -9.351 2.267 19.885 1.00 80.12 95 LYS A CA 1
ATOM 758 C C . LYS A 1 95 ? -9.670 1.720 21.272 1.00 80.12 95 LYS A C 1
ATOM 760 O O . LYS A 1 95 ? -10.825 1.406 21.512 1.00 80.12 95 LYS A O 1
ATOM 765 N N . ILE A 1 96 ? -8.695 1.660 22.178 1.00 78.75 96 ILE A N 1
ATOM 766 C CA . ILE A 1 96 ? -8.897 1.227 23.567 1.00 78.75 96 ILE A CA 1
ATOM 767 C C . ILE A 1 96 ? -9.800 2.221 24.307 1.00 78.75 96 ILE A C 1
ATOM 769 O O . ILE A 1 96 ? -10.744 1.804 24.968 1.00 78.75 96 ILE A O 1
ATOM 773 N N . LYS A 1 97 ? -9.573 3.533 24.150 1.00 80.94 97 LYS A N 1
ATOM 774 C CA . LYS A 1 97 ? -10.415 4.582 24.757 1.00 80.94 97 LYS A CA 1
ATOM 775 C C . LYS A 1 97 ? -11.855 4.570 24.241 1.00 80.94 97 LYS A C 1
ATOM 777 O O . LYS A 1 97 ? -12.772 4.840 25.006 1.00 80.94 97 LYS A O 1
ATOM 782 N N . ASN A 1 98 ? -12.047 4.273 22.957 1.00 79.38 98 ASN A N 1
ATOM 783 C CA . ASN A 1 98 ? -13.365 4.243 22.320 1.00 79.38 98 ASN A CA 1
ATOM 784 C C . ASN A 1 98 ? -14.046 2.867 22.383 1.00 79.38 98 ASN A C 1
ATOM 786 O O . ASN A 1 98 ? -15.176 2.735 21.910 1.00 79.38 98 ASN A O 1
ATOM 790 N N . ALA A 1 99 ? -13.378 1.837 22.909 1.00 75.31 99 ALA A N 1
ATOM 791 C CA . ALA A 1 99 ? -13.966 0.512 23.018 1.00 75.31 99 ALA A CA 1
ATOM 792 C C . ALA A 1 99 ? -15.066 0.517 24.100 1.00 75.31 99 ALA A C 1
ATOM 794 O O . ALA A 1 99 ? -14.832 1.012 25.205 1.00 75.31 99 ALA A O 1
ATOM 795 N N . PRO A 1 100 ? -16.266 -0.029 23.821 1.00 74.38 100 PRO A N 1
ATOM 796 C CA . PRO A 1 100 ? -17.284 -0.231 24.843 1.00 74.38 100 PRO A CA 1
ATOM 797 C C . PRO A 1 100 ? -16.743 -1.131 25.963 1.00 74.38 100 PRO A C 1
ATOM 799 O O . PRO A 1 100 ? -16.045 -2.118 25.709 1.00 74.38 100 PRO A O 1
ATOM 802 N N . ALA A 1 101 ? -17.071 -0.789 27.211 1.00 74.44 101 ALA A N 1
ATOM 803 C CA . ALA A 1 101 ? -16.644 -1.547 28.382 1.00 74.44 101 ALA A CA 1
ATOM 804 C C . ALA A 1 101 ? -17.044 -3.031 28.242 1.00 74.44 101 ALA A C 1
ATOM 806 O O . ALA A 1 101 ? -18.218 -3.341 28.048 1.00 74.44 101 ALA A O 1
ATOM 807 N N . GLY A 1 102 ? -16.061 -3.938 28.312 1.00 70.69 102 GLY A N 1
ATOM 808 C CA . GLY A 1 102 ? -16.251 -5.393 28.190 1.00 70.69 102 GLY A CA 1
ATOM 809 C C . GLY A 1 102 ? -15.765 -6.025 26.877 1.00 70.69 102 GLY A C 1
ATOM 810 O O . GLY A 1 102 ? -15.719 -7.251 26.776 1.00 70.69 102 GLY A O 1
ATOM 811 N N . GLN A 1 103 ? -15.345 -5.238 25.878 1.00 64.12 103 GLN A N 1
ATOM 812 C CA . GLN A 1 103 ? -14.775 -5.780 24.640 1.00 64.12 103 GLN A CA 1
ATOM 813 C C . GLN A 1 103 ? -13.372 -6.372 24.891 1.00 64.12 103 GLN A C 1
ATOM 815 O O . GLN A 1 103 ? -12.407 -5.639 25.083 1.00 64.12 103 GLN A O 1
ATOM 820 N N . GLY A 1 104 ? -13.262 -7.706 24.886 1.00 62.91 104 GLY A N 1
ATOM 821 C CA . GLY A 1 104 ? -11.999 -8.444 25.073 1.00 62.91 104 GLY A CA 1
ATOM 822 C C . GLY A 1 104 ? -11.879 -9.209 26.395 1.00 62.91 104 GLY A C 1
ATOM 823 O O . GLY A 1 104 ? -10.936 -9.978 26.570 1.00 62.91 104 GLY A O 1
ATOM 824 N N . THR A 1 105 ? -12.840 -9.064 27.310 1.00 66.94 105 THR A N 1
ATOM 825 C CA . THR A 1 105 ? -12.928 -9.919 28.499 1.00 66.94 105 THR A CA 1
ATOM 826 C C . THR A 1 105 ? -13.635 -11.218 28.121 1.00 66.94 105 THR A C 1
ATOM 828 O O . THR A 1 105 ? -14.833 -11.227 27.848 1.00 66.94 105 THR A O 1
ATOM 831 N N . VAL A 1 106 ? -12.898 -12.329 28.090 1.00 65.75 106 VAL A N 1
ATOM 832 C CA . VAL A 1 106 ? -13.486 -13.655 27.863 1.00 65.75 106 VAL A CA 1
ATOM 833 C C . VAL A 1 106 ? -14.160 -14.104 29.161 1.00 65.75 106 VAL A C 1
ATOM 835 O O . VAL A 1 106 ? -13.498 -14.575 30.083 1.00 65.75 106 VAL A O 1
ATOM 838 N N . ARG A 1 107 ? -15.479 -13.915 29.256 1.00 77.62 107 ARG A N 1
ATOM 839 C CA . ARG A 1 107 ? -16.314 -14.501 30.315 1.00 77.62 107 ARG A CA 1
ATOM 840 C C . ARG A 1 107 ? -16.863 -15.842 29.828 1.00 77.62 107 ARG A C 1
ATOM 842 O O . ARG A 1 107 ? -17.201 -15.972 28.655 1.00 77.62 107 ARG A O 1
ATOM 849 N N . MET A 1 108 ? -16.983 -16.821 30.727 1.00 78.56 108 MET A N 1
ATOM 850 C CA . MET A 1 108 ? -17.792 -18.011 30.453 1.00 78.56 108 MET A CA 1
ATOM 851 C C . MET A 1 108 ? -19.247 -17.571 30.288 1.00 78.56 108 MET A C 1
ATOM 853 O O . MET A 1 108 ? -19.826 -17.005 31.215 1.00 78.56 108 MET A O 1
ATOM 857 N N . LEU A 1 109 ? -19.796 -17.777 29.096 1.00 79.56 109 LEU A N 1
ATOM 858 C CA . LEU A 1 109 ? -21.176 -17.430 28.788 1.00 79.56 109 LEU A CA 1
ATOM 859 C C . LEU A 1 109 ? -22.112 -18.443 29.459 1.00 79.56 109 LEU A C 1
ATOM 861 O O . LEU A 1 109 ? -21.833 -19.647 29.421 1.00 79.56 109 LEU A O 1
ATOM 865 N N . THR A 1 110 ? -23.191 -17.984 30.095 1.00 85.56 110 THR A N 1
ATOM 866 C CA . THR A 1 110 ? -24.187 -18.916 30.644 1.00 85.56 110 THR A CA 1
ATOM 867 C C . THR A 1 110 ? -25.031 -19.519 29.519 1.00 85.56 110 THR A C 1
ATOM 869 O O . THR A 1 110 ? -25.021 -19.044 28.381 1.00 85.56 110 THR A O 1
ATOM 872 N N . ARG A 1 111 ? -25.734 -20.620 29.804 1.00 83.94 111 ARG A N 1
ATOM 873 C CA . ARG A 1 111 ? -26.544 -21.318 28.794 1.00 83.94 111 ARG A CA 1
ATOM 874 C C . ARG A 1 111 ? -27.677 -20.431 28.272 1.00 83.94 111 ARG A C 1
ATOM 876 O O . ARG A 1 111 ? -27.949 -20.456 27.079 1.00 83.94 111 ARG A O 1
ATOM 883 N N . GLU A 1 112 ? -28.257 -19.613 29.142 1.00 84.44 112 GLU A N 1
ATOM 884 C CA . GLU A 1 112 ? -29.329 -18.671 28.813 1.00 84.44 112 GLU A CA 1
ATOM 885 C C . GLU A 1 112 ? -28.818 -17.554 27.888 1.00 84.44 112 GLU A C 1
ATOM 887 O O . GLU A 1 112 ? -29.433 -17.256 26.869 1.00 84.44 112 GLU A O 1
ATOM 892 N N . GLU A 1 113 ? -27.639 -17.001 28.191 1.00 83.56 113 GLU A N 1
ATOM 893 C CA . GLU A 1 113 ? -26.965 -16.002 27.351 1.00 83.56 113 GLU A CA 1
ATOM 894 C C . GLU A 1 113 ? -26.573 -16.585 25.978 1.00 83.56 113 GLU A C 1
ATOM 896 O O . GLU A 1 113 ? -26.622 -15.894 24.961 1.00 83.56 113 GLU A O 1
ATOM 901 N N . TRP A 1 114 ? -26.189 -17.865 25.917 1.00 80.88 114 TRP A N 1
ATOM 902 C CA . TRP A 1 114 ? -25.866 -18.540 24.656 1.00 80.88 114 TRP A CA 1
ATOM 903 C C . TRP A 1 114 ? -27.102 -18.781 23.786 1.00 80.88 114 TRP A C 1
ATOM 905 O O . TRP A 1 114 ? -27.037 -18.609 22.568 1.00 80.88 114 TRP A O 1
ATOM 915 N N . GLU A 1 115 ? -28.220 -19.162 24.400 1.00 81.81 115 GLU A N 1
ATOM 916 C CA . GLU A 1 115 ? -29.495 -19.384 23.715 1.00 81.81 115 GLU A CA 1
ATOM 917 C C . GLU A 1 115 ? -30.062 -18.073 23.150 1.00 81.81 115 GLU A C 1
ATOM 919 O O . GLU A 1 115 ? -30.469 -18.048 21.989 1.00 81.81 115 GLU A O 1
ATOM 924 N N . GLU A 1 116 ? -29.956 -16.961 23.885 1.00 81.69 116 GLU A N 1
ATOM 925 C CA . GLU A 1 116 ? -30.329 -15.629 23.387 1.00 81.69 116 GLU A CA 1
ATOM 926 C C . GLU A 1 116 ? -29.482 -15.212 22.170 1.00 81.69 116 GLU A C 1
ATOM 928 O O . GLU A 1 116 ? -30.009 -14.721 21.170 1.00 81.69 116 GLU A O 1
ATOM 933 N N . ILE A 1 117 ? -28.167 -15.469 22.195 1.00 77.50 117 ILE A N 1
ATOM 934 C CA . ILE A 1 117 ? -27.282 -15.190 21.052 1.00 77.50 117 ILE A CA 1
ATOM 935 C C . ILE A 1 117 ? -27.614 -16.080 19.846 1.00 77.50 117 ILE A C 1
ATOM 937 O O . ILE A 1 117 ? -27.514 -15.617 18.709 1.00 77.50 117 ILE A O 1
ATOM 941 N N . GLN A 1 118 ? -28.005 -17.340 20.066 1.00 72.62 118 GLN A N 1
ATOM 942 C CA . GLN A 1 118 ? -28.425 -18.242 18.988 1.00 72.62 118 GLN A CA 1
ATOM 943 C C . GLN A 1 118 ? -29.780 -17.852 18.385 1.00 72.62 118 GLN A C 1
ATOM 945 O O . GLN A 1 118 ? -29.989 -18.036 17.184 1.00 72.62 118 GLN A O 1
ATOM 950 N N . GLU A 1 119 ? -30.692 -17.310 19.194 1.00 78.00 119 GLU A N 1
ATOM 951 C CA . GLU A 1 119 ? -32.004 -16.843 18.741 1.00 78.00 119 GLU A CA 1
ATOM 952 C C . GLU A 1 119 ? -31.896 -15.580 17.873 1.00 78.00 119 GLU A C 1
ATOM 954 O O . GLU A 1 119 ? -32.673 -15.383 16.928 1.00 78.00 119 GLU A O 1
ATOM 959 N N . VAL A 1 120 ? -30.863 -14.761 18.104 1.00 73.38 120 VAL A N 1
ATOM 960 C CA . VAL A 1 120 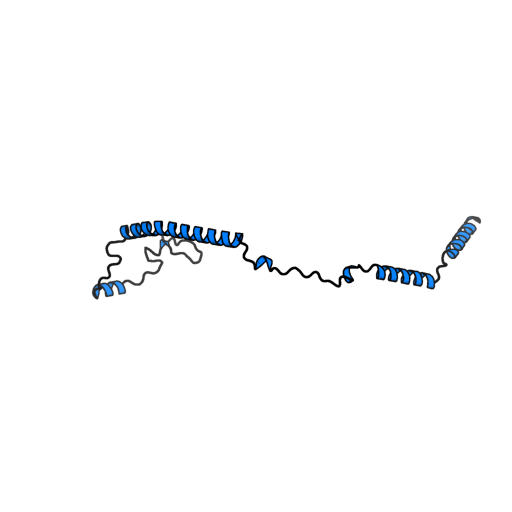? -30.495 -13.677 17.192 1.00 73.38 120 VAL A CA 1
ATOM 961 C C . VAL A 1 120 ? -29.981 -14.276 15.883 1.00 73.38 120 VAL A C 1
ATOM 963 O O . VAL A 1 120 ? -28.807 -14.612 15.725 1.00 73.38 120 VAL A O 1
ATOM 966 N N . ARG A 1 121 ? -30.871 -14.353 14.888 1.00 67.00 121 ARG A N 1
ATOM 967 C CA . ARG A 1 121 ? -30.490 -14.704 13.515 1.00 67.00 121 ARG A CA 1
ATOM 968 C C . ARG A 1 121 ? -29.298 -13.843 13.078 1.00 67.00 121 ARG A C 1
ATOM 970 O O . ARG A 1 121 ? -29.318 -12.629 13.315 1.00 67.00 121 ARG A O 1
ATOM 977 N N . PRO A 1 122 ? -28.280 -14.426 12.414 1.00 68.38 122 PRO A N 1
ATOM 978 C CA . PRO A 1 122 ? -27.172 -13.649 11.884 1.00 68.38 122 PRO A CA 1
ATOM 979 C C . PRO A 1 122 ? -27.744 -12.573 10.964 1.00 68.38 122 PRO A C 1
ATOM 981 O O . PRO A 1 122 ? -28.365 -12.878 9.944 1.00 68.38 122 PRO A O 1
ATOM 984 N N . ARG A 1 123 ? -27.582 -11.308 11.366 1.00 68.06 123 ARG A N 1
ATOM 985 C CA . ARG A 1 123 ? -28.105 -10.178 10.6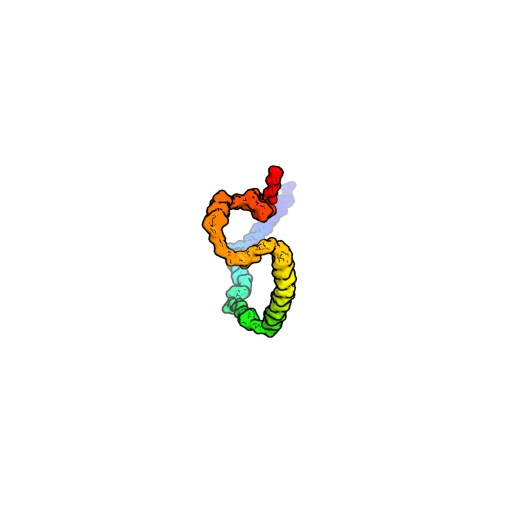01 1.00 68.06 123 ARG A CA 1
ATOM 986 C C . ARG A 1 123 ? -27.477 -10.201 9.226 1.00 68.06 123 ARG A C 1
ATOM 988 O O . ARG A 1 123 ? -26.257 -10.338 9.096 1.00 68.06 123 ARG A O 1
ATOM 995 N N . THR A 1 124 ? -28.301 -10.022 8.202 1.00 74.56 124 THR A N 1
ATOM 996 C CA . THR A 1 124 ? -27.754 -9.830 6.864 1.00 74.56 124 THR A CA 1
ATOM 997 C C . THR A 1 124 ? -26.862 -8.579 6.874 1.00 74.56 124 THR A C 1
ATOM 999 O O . THR A 1 124 ? -27.064 -7.671 7.694 1.00 74.56 124 THR A O 1
ATOM 1002 N N . PRO A 1 125 ? -25.872 -8.471 5.972 1.00 66.31 125 PRO A N 1
ATOM 1003 C CA . PRO A 1 125 ? -25.059 -7.258 5.855 1.00 66.31 125 PRO A CA 1
ATOM 1004 C C . PRO A 1 125 ? -25.901 -5.978 5.695 1.00 66.31 125 PRO A C 1
ATOM 1006 O O . PRO A 1 125 ? -25.448 -4.891 6.041 1.00 66.31 125 PRO A O 1
ATOM 1009 N N . PHE A 1 126 ? -27.141 -6.125 5.221 1.00 63.50 126 PHE A N 1
ATOM 1010 C CA . PHE A 1 126 ? -28.121 -5.063 5.019 1.00 63.50 126 PHE A CA 1
ATOM 1011 C C . PHE A 1 126 ? -28.854 -4.638 6.310 1.00 63.50 126 PHE A C 1
ATOM 1013 O O . PHE A 1 126 ? -29.338 -3.512 6.395 1.00 63.50 126 PHE A O 1
ATOM 1020 N N . GLU A 1 127 ? -28.887 -5.491 7.339 1.00 67.88 127 GLU A N 1
ATOM 1021 C CA . GLU A 1 127 ? -29.573 -5.266 8.626 1.00 67.88 127 GLU A CA 1
ATOM 1022 C C . GLU A 1 127 ? -28.627 -4.867 9.774 1.00 67.88 127 GLU A C 1
ATOM 1024 O O . GLU A 1 127 ? -29.051 -4.390 10.835 1.00 67.88 127 GLU A O 1
ATOM 1029 N N . SER A 1 128 ? -27.322 -5.080 9.605 1.00 72.50 128 SER A N 1
ATOM 1030 C CA . SER A 1 128 ? -26.326 -4.710 10.611 1.00 72.50 128 SER A CA 1
ATOM 1031 C C . SER A 1 128 ? -26.073 -3.200 10.604 1.00 72.50 128 SER A C 1
ATOM 1033 O O . SER A 1 128 ? -25.731 -2.626 9.574 1.00 72.50 128 SER A O 1
ATOM 1035 N N . LYS A 1 129 ? -26.145 -2.552 11.777 1.00 68.62 129 LYS A N 1
ATOM 1036 C CA . LYS A 1 129 ? -25.799 -1.124 11.938 1.00 68.62 129 LYS A CA 1
ATOM 1037 C C . LYS A 1 129 ? -24.349 -0.815 11.537 1.00 68.62 129 LYS A C 1
ATOM 1039 O O . LYS A 1 129 ? -24.065 0.303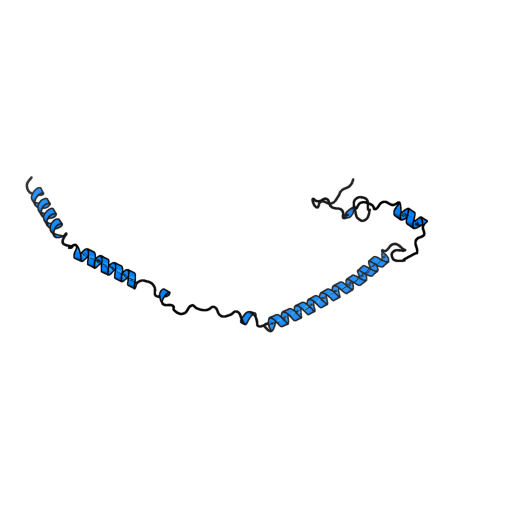 11.125 1.00 68.62 129 LYS A O 1
ATOM 1044 N N . LEU A 1 130 ? -23.454 -1.798 11.653 1.00 68.88 130 LEU A N 1
ATOM 1045 C CA . LEU A 1 130 ? -22.030 -1.659 11.340 1.00 68.88 130 LEU A CA 1
ATOM 1046 C C . LEU A 1 130 ? -21.721 -1.977 9.872 1.00 68.88 130 LEU A C 1
ATOM 1048 O O . LEU A 1 130 ? -20.880 -1.318 9.268 1.00 68.88 130 LEU A O 1
ATOM 1052 N N . ALA A 1 131 ? -22.395 -2.977 9.294 1.00 70.50 131 ALA A N 1
ATOM 1053 C CA . ALA A 1 131 ? -22.131 -3.402 7.918 1.00 70.50 131 ALA A CA 1
ATOM 1054 C C . ALA A 1 131 ? -22.927 -2.600 6.874 1.00 70.50 131 ALA A C 1
ATOM 1056 O O . ALA A 1 131 ? -22.420 -2.390 5.775 1.00 70.50 131 ALA A O 1
ATOM 1057 N N . ARG A 1 132 ? -24.114 -2.077 7.225 1.00 74.69 132 ARG A N 1
ATOM 1058 C CA . ARG A 1 132 ? -24.963 -1.252 6.347 1.00 74.69 132 ARG A CA 1
ATOM 1059 C C . ARG A 1 1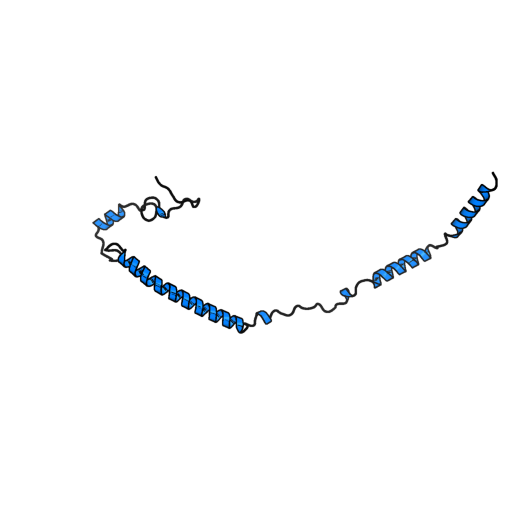32 ? -24.235 -0.071 5.688 1.00 74.69 132 ARG A C 1
ATOM 1061 O O . ARG A 1 132 ? -24.352 0.040 4.473 1.00 74.69 132 ARG A O 1
ATOM 1068 N N . PRO A 1 133 ? -23.471 0.786 6.399 1.00 75.25 133 PRO A N 1
ATOM 1069 C CA . PRO A 1 133 ? -22.793 1.922 5.761 1.00 75.25 133 PRO A CA 1
ATOM 1070 C C . PRO A 1 133 ? -21.716 1.511 4.745 1.00 75.25 133 PRO A C 1
ATOM 1072 O O . PRO A 1 133 ? -21.380 2.294 3.863 1.00 75.25 133 PRO A O 1
ATOM 1075 N N . ASN A 1 134 ? -21.196 0.284 4.841 1.00 75.19 134 ASN A N 1
ATOM 1076 C CA . ASN A 1 134 ? -20.201 -0.257 3.914 1.00 75.19 134 ASN A CA 1
ATOM 1077 C C . ASN A 1 134 ? -20.811 -1.193 2.856 1.00 75.19 134 ASN A C 1
ATOM 1079 O O . ASN A 1 134 ? -20.092 -1.674 1.979 1.00 75.19 134 ASN A O 1
ATOM 1083 N N . ALA A 1 135 ? -22.119 -1.464 2.918 1.00 76.25 135 ALA A N 1
ATOM 1084 C CA . ALA A 1 135 ? -22.802 -2.313 1.957 1.00 76.25 135 ALA A CA 1
ATOM 1085 C C . ALA A 1 135 ? -22.939 -1.581 0.613 1.00 76.25 135 ALA A C 1
ATOM 1087 O O . ALA A 1 135 ? -23.426 -0.451 0.541 1.00 76.25 135 ALA A O 1
ATOM 1088 N N . ARG A 1 136 ? -22.515 -2.241 -0.467 1.00 78.81 136 ARG A N 1
ATOM 1089 C CA . ARG A 1 136 ? -22.600 -1.726 -1.838 1.00 78.81 136 ARG A CA 1
ATOM 1090 C C . ARG A 1 136 ? -23.407 -2.674 -2.708 1.00 78.81 136 ARG A C 1
ATOM 1092 O O . ARG A 1 136 ? -23.338 -3.892 -2.539 1.00 78.81 136 ARG A O 1
ATOM 1099 N N . ILE A 1 137 ? -24.145 -2.111 -3.657 1.00 80.69 137 ILE A N 1
ATOM 1100 C CA . ILE A 1 137 ? -24.789 -2.890 -4.721 1.00 80.69 137 ILE A CA 1
ATOM 1101 C C . ILE A 1 137 ? -23.690 -3.369 -5.686 1.00 80.69 137 ILE A C 1
ATOM 1103 O O . ILE A 1 137 ? -22.603 -2.795 -5.732 1.00 80.69 137 ILE A O 1
ATOM 1107 N N . ARG A 1 138 ? -23.945 -4.410 -6.489 1.00 75.56 138 ARG A N 1
ATOM 1108 C CA . ARG A 1 138 ? -23.002 -4.885 -7.528 1.00 75.56 138 ARG A CA 1
ATOM 1109 C C . ARG A 1 138 ? -22.561 -3.789 -8.512 1.00 75.56 138 ARG A C 1
ATOM 1111 O O . ARG A 1 138 ? -21.513 -3.926 -9.127 1.00 75.56 138 ARG A O 1
ATOM 1118 N N . THR A 1 139 ? -23.334 -2.712 -8.634 1.00 80.19 139 THR A N 1
ATOM 1119 C CA . THR A 1 139 ? -23.024 -1.508 -9.420 1.00 80.19 139 THR A CA 1
ATOM 1120 C C . THR A 1 139 ? -22.030 -0.557 -8.741 1.00 80.19 139 THR A C 1
ATOM 1122 O O . THR A 1 139 ? -21.582 0.396 -9.364 1.00 80.19 139 THR A O 1
ATOM 1125 N N . GLY A 1 140 ? -21.646 -0.807 -7.485 1.00 76.81 140 GLY A N 1
ATOM 1126 C CA . GLY A 1 140 ? -20.688 0.003 -6.725 1.00 76.81 140 GLY A CA 1
ATOM 1127 C C . GLY A 1 140 ? -21.294 1.209 -6.002 1.00 76.81 140 GLY A C 1
ATOM 1128 O O . GLY A 1 140 ? -20.599 1.834 -5.200 1.00 76.81 140 GLY A O 1
ATOM 1129 N N . GLU A 1 141 ? -22.574 1.506 -6.231 1.00 77.44 141 GLU A N 1
ATOM 1130 C CA . GLU A 1 141 ? -23.289 2.596 -5.567 1.00 77.44 141 GLU A CA 1
ATOM 1131 C C . GLU A 1 141 ? -23.569 2.278 -4.083 1.00 77.44 141 GLU A C 1
ATOM 1133 O O . GLU A 1 141 ? -23.844 1.117 -3.733 1.00 77.44 141 GLU A O 1
ATOM 1138 N N . PRO A 1 142 ? -23.481 3.288 -3.193 1.00 76.06 142 PRO A N 1
ATOM 1139 C CA . PRO A 1 142 ? -23.821 3.133 -1.784 1.00 76.06 142 PRO A CA 1
ATOM 1140 C C . PRO A 1 142 ? -25.317 2.836 -1.615 1.00 76.06 142 PRO A C 1
ATOM 1142 O O . PRO A 1 142 ? -26.167 3.429 -2.275 1.00 76.06 142 PRO A O 1
ATOM 1145 N N . LEU A 1 143 ? -25.648 1.910 -0.713 1.00 69.81 143 LEU A N 1
ATOM 1146 C CA . LEU A 1 143 ? -27.033 1.517 -0.439 1.00 69.81 143 LEU A CA 1
ATOM 1147 C C . LEU A 1 143 ? -27.770 2.585 0.388 1.00 69.81 143 LEU A C 1
ATOM 1149 O O . LEU A 1 143 ? -27.596 2.675 1.604 1.00 69.81 143 LEU A O 1
ATOM 1153 N N . HIS A 1 144 ? -28.649 3.353 -0.259 1.00 69.31 144 HIS A N 1
ATOM 1154 C CA . HIS A 1 144 ? -29.620 4.222 0.410 1.00 69.31 144 HIS A CA 1
ATOM 1155 C C . HIS A 1 144 ? -30.887 3.421 0.731 1.00 69.31 144 HIS A C 1
ATOM 1157 O O . HIS A 1 144 ? -31.776 3.272 -0.099 1.00 69.31 144 HIS A O 1
ATOM 1163 N N . LEU A 1 145 ? -30.959 2.875 1.943 1.00 65.50 145 LEU A N 1
ATOM 1164 C CA . LEU A 1 145 ? -32.209 2.343 2.488 1.00 65.50 145 LEU A CA 1
ATOM 1165 C C . LEU A 1 145 ? -32.921 3.508 3.197 1.00 65.50 145 LEU A C 1
ATOM 1167 O O . LEU A 1 145 ? -32.422 3.952 4.233 1.00 65.50 145 LEU A O 1
ATOM 1171 N N . THR A 1 146 ? -33.990 4.047 2.606 1.00 51.88 146 THR A N 1
ATOM 1172 C CA . THR A 1 146 ? -34.925 5.000 3.249 1.00 51.88 146 THR A CA 1
ATOM 1173 C C . THR A 1 146 ? -35.729 4.341 4.355 1.00 51.88 146 THR A C 1
ATOM 1175 O O . THR A 1 146 ? -36.116 3.168 4.160 1.00 51.88 146 THR A O 1
#